Protein AF-A0A7S3BVI9-F1 (afdb_monomer)

Radius of gyration: 19.43 Å; Cα contacts (8 Å, |Δi|>4): 113; chains: 1; bounding box: 58×42×44 Å

InterPro domains:
  IPR026000 Anaphase-promoting complex subunit 5 domain [PF12862] (2-53)
  IPR037679 Anaphase-promoting complex subunit 5 [PTHR12830] (2-102)

Foldseek 3Di:
DLVVLLVVLVVCLVVVVLVSSLVSLVVSLVVCVVVVVLVSNLSSLLSNLLSVLVPLVCLVVSLVSLVVSLVSCVVVVNVVSNVSSVVSNVSSVVVVPDDDPPPVVVVVVVPPDDDD

Sequence (116 aa):
WQSALLSLGAAHAQMGHGAEALRALDECVRLAQAHCDEECLTHALAAACALLADDPAKALEHSALLARCRRRAYELGMPAVAAFAELSLARACLRQAAPPPPPHRAADAAGEELPR

Solvent-accessible surface area (backbone atoms only — not comparable to full-atom values): 6388 Å² total; per-residue (Å²): 113,56,70,58,31,42,52,49,16,52,48,26,48,75,70,68,38,55,71,60,13,44,55,34,20,51,54,24,32,54,50,18,60,76,68,70,34,64,68,57,29,43,53,24,48,50,54,44,42,54,67,44,52,74,39,77,93,46,36,69,66,41,44,58,52,36,55,51,42,24,54,50,20,59,77,70,70,34,64,72,56,23,53,50,27,50,52,48,44,52,52,41,50,58,69,67,49,70,76,77,78,58,74,74,61,60,57,63,72,72,70,79,84,78,88,132

Structure (mmCIF, N/CA/C/O backbone):
data_AF-A0A7S3BVI9-F1
#
_entry.id   AF-A0A7S3BVI9-F1
#
loop_
_atom_site.group_PDB
_atom_site.id
_atom_site.type_symbol
_atom_site.label_atom_id
_atom_site.label_alt_id
_atom_site.label_comp_id
_atom_site.label_asym_id
_atom_site.label_entity_id
_atom_site.label_seq_id
_atom_site.pdbx_PDB_ins_code
_atom_site.Cartn_x
_atom_site.Cartn_y
_atom_site.Cartn_z
_atom_site.occupancy
_atom_site.B_iso_or_equiv
_atom_site.auth_seq_id
_atom_site.auth_comp_id
_atom_site.auth_asym_id
_atom_site.auth_atom_id
_atom_site.pdbx_PDB_model_num
ATOM 1 N N . TRP A 1 1 ? -14.237 11.759 6.940 1.00 60.06 1 TRP A N 1
ATOM 2 C CA . TRP A 1 1 ? -13.554 12.714 6.038 1.00 60.06 1 TRP A CA 1
ATOM 3 C C . TRP A 1 1 ? -12.352 12.083 5.349 1.00 60.06 1 TRP A C 1
ATOM 5 O O . TRP A 1 1 ? -12.164 12.337 4.166 1.00 60.06 1 TRP A O 1
ATOM 15 N N . GLN A 1 2 ? -11.595 11.204 6.018 1.00 72.31 2 GLN A N 1
ATOM 16 C CA . GLN A 1 2 ? -10.459 10.515 5.396 1.00 72.31 2 GLN A CA 1
ATOM 17 C C . GLN A 1 2 ? -10.867 9.649 4.180 1.00 72.31 2 GLN A C 1
ATOM 19 O O . GLN A 1 2 ? -10.197 9.676 3.153 1.00 72.31 2 GLN A O 1
ATOM 24 N N . SER A 1 3 ? -12.041 9.002 4.207 1.00 72.25 3 SER A N 1
ATOM 25 C CA . SER A 1 3 ? -12.569 8.237 3.059 1.00 72.25 3 SER A CA 1
ATOM 26 C C . SER A 1 3 ? -12.792 9.081 1.792 1.00 72.25 3 SER A C 1
ATOM 28 O O . SER A 1 3 ? -12.712 8.557 0.681 1.00 72.25 3 SER A O 1
ATOM 30 N N . ALA A 1 4 ? -13.049 10.388 1.936 1.00 76.88 4 ALA A N 1
ATOM 31 C CA . ALA A 1 4 ? -13.218 11.294 0.800 1.00 76.88 4 ALA A CA 1
ATOM 32 C C . ALA A 1 4 ? -11.872 11.611 0.132 1.00 76.88 4 ALA A C 1
ATOM 34 O O . ALA A 1 4 ? -11.784 11.592 -1.092 1.00 76.88 4 ALA A O 1
ATOM 35 N N . LEU A 1 5 ? -10.814 11.822 0.924 1.00 75.31 5 LEU A N 1
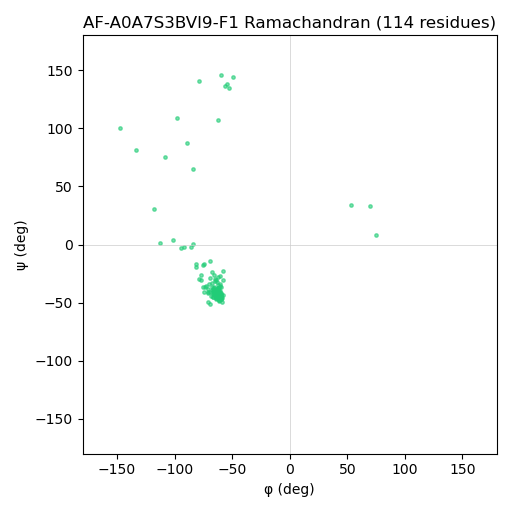ATOM 36 C CA . LEU A 1 5 ? -9.453 12.019 0.414 1.00 75.31 5 LEU A CA 1
ATOM 37 C C . LEU A 1 5 ? -8.896 10.749 -0.231 1.00 75.31 5 LEU A C 1
ATOM 39 O O . LEU A 1 5 ? -8.285 10.829 -1.293 1.00 75.31 5 LEU A O 1
ATOM 43 N N . LEU A 1 6 ? -9.176 9.580 0.351 1.00 75.38 6 LEU A N 1
ATOM 44 C CA . LEU A 1 6 ? -8.834 8.293 -0.254 1.00 75.38 6 LEU A CA 1
ATOM 45 C C . LEU A 1 6 ? -9.505 8.125 -1.628 1.00 75.38 6 LEU A C 1
ATOM 47 O O . LEU A 1 6 ? -8.846 7.775 -2.606 1.00 75.38 6 LEU A O 1
ATOM 51 N N . SER A 1 7 ? -10.805 8.424 -1.713 1.00 78.19 7 SER A N 1
ATOM 52 C CA . SER A 1 7 ? -11.569 8.337 -2.965 1.00 78.19 7 SER A CA 1
ATOM 53 C C . SER A 1 7 ? -11.087 9.355 -4.005 1.00 78.19 7 SER A C 1
ATOM 55 O O . SER A 1 7 ? -10.997 9.034 -5.188 1.00 78.19 7 SER A O 1
ATOM 57 N N . LEU A 1 8 ? -10.716 10.562 -3.568 1.00 75.44 8 LEU A N 1
ATOM 58 C CA . LEU A 1 8 ? -10.147 11.605 -4.420 1.00 75.44 8 LEU A CA 1
ATOM 59 C C . LEU A 1 8 ? -8.766 11.202 -4.959 1.00 75.44 8 LEU A C 1
ATOM 61 O O . LEU A 1 8 ? -8.517 11.320 -6.157 1.00 75.44 8 LEU A O 1
ATOM 65 N N . GLY A 1 9 ? -7.892 10.664 -4.104 1.00 71.19 9 GLY A N 1
ATOM 66 C CA . GLY A 1 9 ? -6.588 10.133 -4.502 1.00 71.19 9 GLY A CA 1
ATOM 67 C C . GLY A 1 9 ? -6.714 9.000 -5.523 1.00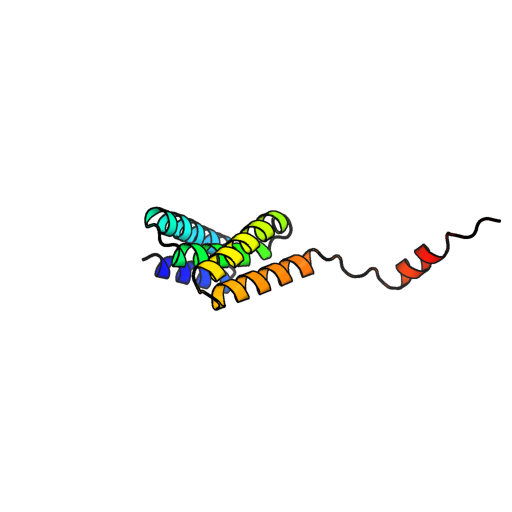 71.19 9 GLY A C 1
ATOM 68 O O . GLY A 1 9 ? -6.032 9.011 -6.547 1.00 71.19 9 GLY A O 1
ATOM 69 N N . ALA A 1 10 ? -7.651 8.073 -5.306 1.00 74.75 10 ALA A N 1
ATOM 70 C CA . ALA A 1 10 ? -7.945 6.998 -6.252 1.00 74.75 10 ALA A CA 1
ATOM 71 C C . ALA A 1 10 ? -8.481 7.524 -7.596 1.00 74.75 10 ALA A C 1
ATOM 73 O O . ALA A 1 10 ? -8.095 7.021 -8.651 1.00 74.75 10 ALA A O 1
ATOM 74 N N . ALA A 1 11 ? -9.327 8.558 -7.579 1.00 73.88 11 ALA A N 1
ATOM 75 C CA . ALA A 1 11 ? -9.837 9.184 -8.795 1.00 73.88 11 ALA A CA 1
ATOM 76 C C . ALA A 1 11 ? -8.720 9.887 -9.587 1.00 73.88 11 ALA A C 1
ATOM 78 O O . ALA A 1 11 ? -8.609 9.693 -10.797 1.00 73.88 11 ALA A O 1
ATOM 79 N N . HIS A 1 12 ? -7.844 10.649 -8.922 1.00 70.62 12 HIS A N 1
ATOM 80 C CA . HIS A 1 12 ? -6.684 11.267 -9.575 1.00 70.62 12 HIS A CA 1
ATOM 81 C C . HIS A 1 12 ? -5.720 10.227 -10.157 1.00 70.62 12 HIS A C 1
ATOM 83 O O . HIS A 1 12 ? -5.216 10.429 -11.261 1.00 70.62 12 HIS A O 1
ATOM 89 N N . ALA A 1 13 ? -5.529 9.094 -9.475 1.00 70.56 13 ALA A N 1
ATOM 90 C CA . ALA A 1 13 ? -4.732 7.982 -9.985 1.00 70.56 13 ALA A CA 1
ATOM 91 C C . ALA A 1 13 ? -5.303 7.406 -11.289 1.00 70.56 13 ALA A C 1
ATOM 93 O O . 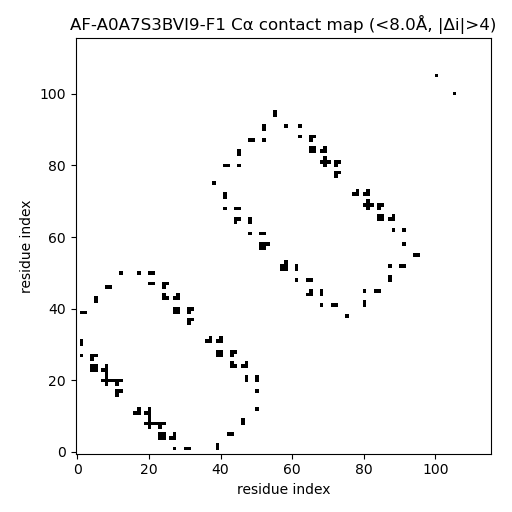ALA A 1 13 ? -4.565 7.206 -12.250 1.00 70.56 13 ALA A O 1
ATOM 94 N N . GLN A 1 14 ? -6.623 7.202 -11.355 1.00 77.81 14 GLN A N 1
ATOM 95 C CA . GLN A 1 14 ? -7.295 6.724 -12.570 1.00 77.81 14 GLN A CA 1
ATOM 96 C C . GLN A 1 14 ? -7.210 7.726 -13.729 1.00 77.81 14 GLN A C 1
ATOM 98 O O . GLN A 1 14 ? -7.174 7.324 -14.888 1.00 77.81 14 GLN A O 1
ATOM 103 N N . MET A 1 15 ? -7.147 9.023 -13.421 1.00 79.69 15 MET A N 1
ATOM 104 C CA . MET A 1 15 ? -7.018 10.100 -14.407 1.00 79.69 15 MET A CA 1
ATOM 105 C C . MET A 1 15 ? -5.567 10.361 -14.852 1.00 79.69 15 MET A C 1
ATOM 107 O O . MET A 1 15 ? -5.334 11.257 -15.657 1.00 79.69 15 MET A O 1
ATOM 111 N N . GLY A 1 16 ? -4.581 9.617 -14.336 1.00 75.62 16 GLY A N 1
ATOM 112 C CA . GLY A 1 16 ? -3.160 9.833 -14.643 1.00 75.62 16 GLY A CA 1
ATOM 113 C C . GLY A 1 16 ? -2.542 11.059 -13.955 1.00 75.62 16 GLY A C 1
ATOM 114 O O . GLY A 1 16 ? -1.392 11.406 -14.216 1.00 75.62 16 GLY A O 1
ATOM 115 N N . HIS A 1 17 ? -3.270 11.701 -13.040 1.00 81.56 17 HIS A N 1
ATOM 116 C CA . HIS A 1 17 ? -2.819 12.851 -12.255 1.00 81.56 17 HIS A CA 1
ATOM 117 C C . HIS A 1 17 ? -2.029 12.389 -11.022 1.00 81.56 17 HIS A C 1
ATOM 119 O O . HIS A 1 17 ? -2.462 12.547 -9.880 1.00 81.56 17 HIS A O 1
ATOM 125 N N . GLY A 1 18 ? -0.874 11.756 -11.251 1.00 77.69 18 GLY A N 1
ATOM 126 C CA . GLY A 1 18 ? -0.094 11.114 -10.187 1.00 77.69 18 GLY A CA 1
ATOM 127 C C . GLY A 1 18 ? 0.355 12.071 -9.074 1.00 77.69 18 GLY A C 1
ATOM 128 O O . GLY A 1 18 ? 0.338 11.703 -7.900 1.00 77.69 18 GLY A O 1
ATOM 129 N N . ALA A 1 19 ? 0.701 13.317 -9.412 1.00 75.44 19 ALA A N 1
ATOM 130 C CA . ALA A 1 19 ? 1.164 14.312 -8.442 1.00 75.44 19 ALA A CA 1
ATOM 131 C C . ALA A 1 19 ? 0.040 14.819 -7.521 1.00 75.44 19 ALA A C 1
ATOM 133 O O . ALA A 1 19 ? 0.257 15.059 -6.333 1.00 75.44 19 ALA A O 1
ATOM 134 N N . GLU A 1 20 ? -1.162 15.011 -8.058 1.00 80.38 20 GLU A N 1
ATOM 135 C CA . GLU A 1 20 ? -2.367 15.380 -7.312 1.00 80.38 20 GLU A CA 1
ATOM 136 C C . GLU A 1 20 ? -2.855 14.211 -6.456 1.00 80.38 20 GLU A C 1
ATOM 138 O O . GLU A 1 20 ? -3.196 14.404 -5.290 1.00 80.38 20 GLU A O 1
ATOM 143 N N . ALA A 1 21 ? -2.822 12.995 -7.011 1.00 80.94 21 ALA A N 1
ATOM 144 C CA . ALA A 1 21 ? -3.182 11.780 -6.295 1.00 80.94 21 ALA A CA 1
ATOM 145 C C . ALA A 1 21 ? -2.292 11.575 -5.063 1.00 80.94 21 ALA A C 1
ATOM 147 O O . ALA A 1 21 ? -2.796 11.324 -3.970 1.00 80.94 21 ALA A O 1
ATOM 148 N N . LEU A 1 22 ? -0.976 11.759 -5.218 1.00 79.25 22 LEU A N 1
ATOM 149 C CA . LEU A 1 22 ? -0.028 11.658 -4.112 1.00 79.25 22 LEU A CA 1
ATOM 150 C C . LEU A 1 22 ? -0.243 12.733 -3.052 1.00 79.25 22 LEU A C 1
ATOM 152 O O . LEU A 1 22 ? -0.255 12.405 -1.872 1.00 79.25 22 LEU A O 1
ATOM 156 N N . ARG A 1 23 ? -0.478 13.990 -3.448 1.00 82.06 23 ARG A N 1
ATOM 157 C CA . ARG A 1 23 ? -0.782 15.071 -2.495 1.00 82.06 23 ARG A CA 1
ATOM 158 C C . ARG A 1 23 ? -2.047 14.782 -1.682 1.00 82.06 23 ARG A C 1
ATOM 160 O O . ARG A 1 23 ? -2.053 14.989 -0.473 1.00 82.06 23 ARG A O 1
ATOM 167 N N . ALA A 1 24 ? -3.100 14.273 -2.324 1.00 81.56 24 ALA A N 1
ATOM 168 C CA . ALA A 1 24 ? -4.336 13.900 -1.636 1.00 81.56 24 ALA A CA 1
ATOM 169 C C . ALA A 1 24 ? -4.139 12.712 -0.677 1.00 81.56 24 ALA A C 1
ATOM 171 O O . ALA A 1 24 ? -4.709 12.695 0.416 1.00 81.56 24 ALA A O 1
ATOM 172 N N . LEU A 1 25 ? -3.325 11.727 -1.067 1.00 82.25 25 LEU A N 1
ATOM 173 C CA . LEU A 1 25 ? -3.032 10.552 -0.246 1.00 82.25 25 LEU A CA 1
ATOM 174 C C . LEU A 1 25 ? -2.100 10.862 0.926 1.00 82.25 25 LEU A C 1
ATOM 176 O O . LEU A 1 25 ? -2.319 10.324 2.005 1.00 82.25 25 LEU A O 1
ATOM 180 N N . ASP A 1 26 ? -1.119 11.746 0.756 1.00 82.44 26 ASP A N 1
ATOM 181 C CA . ASP A 1 26 ? -0.225 12.182 1.835 1.00 82.44 26 ASP A CA 1
ATOM 182 C C . ASP A 1 26 ? -1.008 12.916 2.936 1.00 82.44 26 ASP A C 1
ATOM 184 O O . ASP A 1 26 ? -0.885 12.620 4.125 1.00 82.44 26 ASP A O 1
ATOM 188 N N . GLU A 1 27 ? -1.942 13.780 2.533 1.00 84.31 27 GLU A N 1
ATOM 189 C CA . GLU A 1 27 ? -2.860 14.434 3.465 1.00 84.31 27 GLU A CA 1
ATOM 190 C C . GLU A 1 27 ? -3.812 13.430 4.141 1.00 84.31 27 GLU A C 1
ATOM 192 O O . GLU A 1 27 ? -4.097 13.535 5.338 1.00 84.31 27 GLU A O 1
ATOM 197 N N . CYS A 1 28 ? -4.263 12.405 3.410 1.00 85.25 28 CYS A N 1
ATOM 198 C CA . CYS A 1 28 ? -5.053 11.312 3.976 1.00 85.25 28 CYS A CA 1
ATOM 199 C C . CYS A 1 28 ? -4.264 10.523 5.032 1.00 85.25 28 CYS A C 1
ATOM 201 O O . CYS A 1 28 ? -4.811 10.214 6.089 1.00 85.25 28 CYS A O 1
ATOM 203 N N . VAL A 1 29 ? -2.984 10.228 4.776 1.00 83.31 29 VAL A N 1
ATOM 204 C CA . VAL A 1 29 ? -2.077 9.564 5.725 1.00 83.31 29 VAL A CA 1
ATOM 205 C C . VAL A 1 29 ? -1.902 10.416 6.976 1.00 83.31 29 VAL A C 1
ATOM 207 O O . VAL A 1 29 ? -2.074 9.910 8.085 1.00 83.31 29 VAL A O 1
ATOM 210 N N . ARG A 1 30 ? -1.629 11.715 6.812 1.00 83.88 30 ARG A N 1
ATOM 211 C CA . ARG A 1 30 ? -1.448 12.652 7.927 1.00 83.88 30 ARG A CA 1
ATOM 212 C C . ARG A 1 30 ? -2.679 12.707 8.832 1.00 83.88 30 ARG A C 1
ATOM 214 O O . ARG A 1 30 ? -2.551 12.673 10.055 1.00 83.88 30 ARG A O 1
ATOM 221 N N . LEU A 1 31 ? -3.876 12.758 8.246 1.00 85.75 31 LEU A N 1
ATOM 222 C CA . LEU A 1 31 ? -5.132 12.759 9.000 1.00 85.75 31 LEU A CA 1
ATOM 223 C C . LEU A 1 31 ? -5.426 11.399 9.635 1.00 85.75 31 LEU A C 1
ATOM 225 O O . LEU A 1 31 ? -5.847 11.348 10.787 1.00 85.75 31 LEU A O 1
ATOM 229 N N . ALA A 1 32 ? -5.184 10.295 8.929 1.00 85.19 32 ALA A N 1
ATOM 230 C CA . ALA A 1 32 ? -5.354 8.960 9.492 1.00 85.19 32 ALA A CA 1
ATOM 231 C C . ALA A 1 32 ? -4.449 8.750 10.719 1.00 85.19 32 ALA A C 1
ATOM 233 O O . ALA A 1 32 ? -4.919 8.277 11.750 1.00 85.19 32 ALA A O 1
ATOM 234 N N . GLN A 1 33 ? -3.196 9.212 10.662 1.00 84.25 33 GLN A N 1
ATOM 235 C CA . GLN A 1 33 ? -2.282 9.209 11.809 1.00 84.25 33 GLN A CA 1
ATOM 236 C C . GLN A 1 33 ? -2.770 10.107 12.951 1.00 84.25 33 GLN A C 1
ATOM 238 O O . GLN A 1 33 ? -2.780 9.674 14.100 1.00 84.25 33 GLN A O 1
ATOM 243 N N . ALA A 1 34 ? -3.208 11.335 12.651 1.00 88.06 34 ALA A N 1
ATOM 244 C CA . ALA A 1 34 ? -3.695 12.276 13.664 1.00 88.06 34 ALA A CA 1
ATOM 245 C C . ALA A 1 34 ? -4.944 11.774 14.410 1.00 88.06 34 ALA A C 1
ATOM 247 O O . ALA A 1 34 ? -5.166 12.144 15.561 1.00 88.06 34 ALA A O 1
ATOM 248 N N . HIS A 1 35 ? -5.749 10.934 13.759 1.00 87.00 35 HIS A N 1
ATOM 249 C CA . HIS A 1 35 ? -6.966 10.354 14.321 1.00 87.00 35 HIS A CA 1
ATOM 250 C C . HIS A 1 35 ? -6.798 8.905 14.805 1.00 87.00 35 HIS A C 1
ATOM 252 O O . HIS A 1 35 ? -7.782 8.312 15.244 1.00 87.00 35 HIS A O 1
ATOM 258 N N . CYS A 1 36 ? -5.584 8.341 14.745 1.00 84.94 36 CYS A N 1
ATOM 259 C CA . CYS A 1 36 ? -5.303 6.932 15.052 1.00 84.94 36 CYS A CA 1
ATOM 260 C C . CYS A 1 36 ? -6.198 5.945 14.267 1.00 84.94 36 CYS A C 1
ATOM 262 O O . CYS A 1 36 ? -6.582 4.893 14.777 1.00 84.94 36 CYS A O 1
ATOM 264 N N . ASP A 1 37 ? -6.550 6.297 13.029 1.00 86.56 37 ASP A N 1
ATOM 265 C CA . ASP A 1 37 ? -7.364 5.479 12.129 1.00 86.56 37 ASP A CA 1
ATOM 266 C C . ASP A 1 37 ? -6.456 4.552 11.309 1.00 86.56 37 ASP A C 1
ATOM 268 O O . ASP A 1 37 ? -5.991 4.878 10.213 1.00 86.56 37 ASP A O 1
ATOM 272 N N . GLU A 1 38 ? -6.169 3.389 11.887 1.00 81.50 38 GLU A N 1
ATOM 273 C CA . GLU A 1 38 ? -5.280 2.373 11.316 1.00 81.50 38 GLU A CA 1
ATOM 274 C C . GLU A 1 38 ? -5.823 1.771 10.008 1.00 81.50 38 GLU A C 1
ATOM 276 O O . GLU A 1 38 ? -5.046 1.414 9.117 1.00 81.50 38 GLU A O 1
ATOM 281 N N . GLU A 1 39 ? -7.148 1.683 9.865 1.00 82.31 39 GLU A N 1
ATOM 282 C CA . GLU A 1 39 ? -7.807 1.142 8.676 1.00 82.31 39 GLU A CA 1
ATOM 283 C C . GLU A 1 39 ? -7.606 2.089 7.488 1.00 82.31 39 GLU A C 1
ATOM 285 O O . GLU A 1 39 ? -7.104 1.699 6.424 1.00 82.31 39 GLU A O 1
ATOM 290 N N . CYS A 1 40 ? -7.908 3.374 7.695 1.00 82.44 40 CYS A N 1
ATOM 291 C CA . CYS A 1 40 ? -7.735 4.389 6.670 1.00 82.44 40 CYS A CA 1
ATOM 292 C C . CYS A 1 40 ? -6.256 4.629 6.342 1.00 82.44 40 CYS A C 1
ATOM 294 O O . CYS A 1 40 ? -5.905 4.795 5.172 1.00 82.44 40 CYS A O 1
ATOM 296 N N . LEU A 1 41 ? -5.374 4.567 7.346 1.00 82.62 41 LEU A N 1
ATOM 297 C CA . LEU A 1 41 ? -3.928 4.654 7.152 1.00 82.62 41 LEU A CA 1
ATOM 298 C C . LEU A 1 41 ? -3.420 3.530 6.243 1.00 82.62 41 LEU A C 1
ATOM 300 O O . LEU A 1 41 ? -2.656 3.783 5.309 1.00 82.62 41 LEU A O 1
ATOM 304 N N . THR A 1 42 ? -3.870 2.296 6.480 1.00 81.50 42 THR A N 1
ATOM 305 C CA . THR A 1 42 ? -3.457 1.131 5.686 1.00 81.50 42 THR A CA 1
ATOM 306 C C . THR A 1 42 ? -3.939 1.253 4.237 1.00 81.50 42 THR A C 1
ATOM 308 O O . THR A 1 42 ? -3.166 1.005 3.309 1.00 81.50 42 THR A O 1
ATOM 311 N N . HIS A 1 43 ? -5.174 1.717 4.018 1.00 81.06 43 HIS A N 1
ATOM 312 C CA . HIS A 1 43 ? -5.694 1.999 2.676 1.00 81.06 43 HIS A CA 1
ATOM 313 C C . HIS A 1 43 ? -4.936 3.121 1.955 1.00 81.06 43 HIS A C 1
ATOM 315 O O . HIS A 1 43 ? -4.584 2.968 0.782 1.00 81.06 43 HIS A O 1
ATOM 321 N N . ALA A 1 44 ? -4.673 4.236 2.640 1.00 83.88 44 ALA A N 1
ATOM 322 C CA . ALA A 1 44 ? -3.999 5.390 2.056 1.00 83.88 44 ALA A CA 1
ATOM 323 C C . ALA A 1 44 ? -2.555 5.057 1.653 1.00 83.88 44 ALA A C 1
ATOM 325 O O . ALA A 1 44 ? -2.130 5.387 0.545 1.00 83.88 44 ALA A O 1
ATOM 326 N N . LEU A 1 45 ? -1.827 4.327 2.504 1.00 79.69 45 LEU A N 1
ATOM 327 C CA . LEU A 1 45 ? -0.471 3.872 2.198 1.00 79.69 45 LEU A CA 1
ATOM 328 C C . LEU A 1 45 ? -0.447 2.868 1.042 1.00 79.69 45 LEU A C 1
ATOM 330 O O . LEU A 1 45 ? 0.405 2.975 0.163 1.00 79.69 45 LEU A O 1
ATOM 334 N N . ALA A 1 46 ? -1.389 1.921 0.998 1.00 80.00 46 ALA A N 1
ATOM 335 C CA . ALA A 1 46 ? -1.486 0.975 -0.109 1.00 80.00 46 ALA A CA 1
ATOM 336 C C . ALA A 1 46 ? -1.712 1.698 -1.450 1.00 80.00 46 ALA A C 1
ATOM 338 O O . ALA A 1 46 ? -1.003 1.430 -2.423 1.00 80.00 46 ALA A O 1
ATOM 339 N N . ALA A 1 47 ? -2.642 2.657 -1.491 1.00 80.94 47 ALA A N 1
ATOM 340 C CA . ALA A 1 47 ? -2.920 3.457 -2.682 1.00 80.94 47 ALA A CA 1
ATOM 341 C C . ALA A 1 47 ? -1.721 4.328 -3.102 1.00 80.94 47 ALA A C 1
ATOM 343 O O . ALA A 1 47 ? -1.396 4.391 -4.290 1.00 80.94 47 ALA A O 1
ATOM 344 N N . ALA A 1 48 ? -1.024 4.946 -2.142 1.00 78.88 48 ALA A N 1
ATOM 345 C CA . ALA A 1 48 ? 0.168 5.747 -2.415 1.00 78.88 48 ALA A CA 1
ATOM 346 C C . ALA A 1 48 ? 1.282 4.887 -3.021 1.00 78.88 48 ALA A C 1
ATOM 348 O O . ALA A 1 48 ? 1.844 5.242 -4.054 1.00 78.88 48 ALA A O 1
ATOM 349 N N . CYS A 1 49 ? 1.543 3.713 -2.441 1.00 75.38 49 CYS A N 1
ATOM 350 C CA . CYS A 1 49 ? 2.527 2.770 -2.961 1.00 75.38 49 CYS A CA 1
ATOM 351 C C . CYS A 1 49 ? 2.208 2.285 -4.381 1.00 75.38 49 CYS A C 1
ATOM 353 O O . CYS A 1 49 ? 3.129 2.053 -5.159 1.00 75.38 49 CYS A O 1
ATOM 355 N N . ALA A 1 50 ? 0.931 2.130 -4.739 1.00 75.31 50 ALA A N 1
ATOM 356 C CA . ALA A 1 50 ? 0.545 1.697 -6.080 1.00 75.31 50 ALA A CA 1
ATOM 357 C C . ALA A 1 50 ? 0.834 2.758 -7.152 1.00 75.3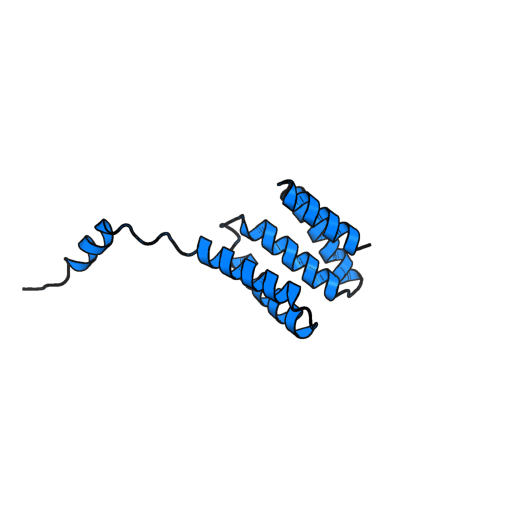1 50 ALA A C 1
ATOM 359 O O . ALA A 1 50 ? 1.348 2.416 -8.212 1.00 75.31 50 ALA A O 1
ATOM 360 N N . LEU A 1 51 ? 0.571 4.035 -6.859 1.00 75.12 51 LEU A N 1
ATOM 361 C CA . LEU A 1 51 ? 0.941 5.166 -7.728 1.00 75.12 51 LEU A CA 1
ATOM 362 C C . LEU A 1 51 ? 2.451 5.278 -7.920 1.00 75.12 51 LEU A C 1
ATOM 364 O O . LEU A 1 51 ? 2.961 5.618 -8.980 1.00 75.12 51 LEU A O 1
ATOM 368 N N . LEU A 1 52 ? 3.161 4.997 -6.843 1.00 71.50 52 LEU A N 1
ATOM 369 C CA . LEU A 1 52 ? 4.597 5.118 -6.740 1.00 71.50 52 LEU A CA 1
ATOM 370 C C . LEU A 1 52 ? 5.352 3.913 -7.324 1.00 71.50 52 LEU A C 1
ATOM 372 O O . LEU A 1 52 ? 6.541 4.017 -7.620 1.00 71.50 52 LEU A O 1
ATOM 376 N N . ALA A 1 53 ? 4.672 2.783 -7.539 1.00 66.75 53 ALA A N 1
ATOM 377 C CA . ALA A 1 53 ? 5.219 1.613 -8.225 1.00 66.75 53 ALA A CA 1
ATOM 378 C C . ALA A 1 53 ? 5.459 1.853 -9.729 1.00 66.75 53 ALA A C 1
ATOM 380 O O . ALA A 1 53 ? 6.160 1.059 -10.365 1.00 66.75 53 ALA A O 1
ATOM 381 N N . ASP A 1 54 ? 4.895 2.926 -10.297 1.00 67.50 54 ASP A N 1
ATOM 382 C CA . ASP A 1 54 ? 5.184 3.388 -11.660 1.00 67.50 54 ASP A CA 1
ATOM 383 C C . ASP A 1 54 ? 6.545 4.074 -11.806 1.00 67.50 54 ASP A C 1
ATOM 385 O O . ASP A 1 54 ? 7.068 4.125 -12.918 1.00 67.50 54 ASP A O 1
ATOM 389 N N . ASP A 1 55 ? 7.176 4.488 -10.705 1.00 69.62 55 ASP A N 1
ATOM 390 C CA . ASP A 1 55 ? 8.525 5.050 -10.716 1.00 69.62 55 ASP A CA 1
ATOM 391 C C . ASP A 1 55 ? 9.578 3.981 -10.338 1.00 69.62 55 ASP A C 1
ATOM 393 O O . ASP A 1 55 ? 9.667 3.575 -9.170 1.00 69.62 55 ASP A O 1
ATOM 397 N N . PRO A 1 56 ? 10.413 3.514 -11.290 1.00 63.88 56 PRO A N 1
ATOM 398 C CA . PRO A 1 56 ? 11.430 2.501 -11.020 1.00 63.88 56 PRO A CA 1
ATOM 399 C C . PRO A 1 56 ? 12.526 2.997 -10.069 1.00 63.88 56 PRO A C 1
ATOM 401 O O . PRO A 1 56 ? 13.108 2.182 -9.354 1.00 63.88 56 PRO A O 1
ATOM 404 N N . ALA A 1 57 ? 12.788 4.310 -10.003 1.00 68.06 57 ALA A N 1
ATOM 405 C CA . ALA A 1 57 ? 13.833 4.872 -9.145 1.00 68.06 57 ALA A CA 1
ATOM 406 C C . ALA A 1 57 ? 13.506 4.726 -7.653 1.00 68.06 57 ALA A C 1
ATOM 408 O O . ALA A 1 57 ? 14.402 4.709 -6.812 1.00 68.06 57 ALA A O 1
ATOM 409 N N . LYS A 1 58 ? 12.221 4.588 -7.325 1.00 66.88 58 LYS A N 1
ATOM 410 C CA . LYS A 1 58 ? 11.739 4.519 -5.945 1.00 66.88 58 LYS A CA 1
ATOM 411 C C . LYS A 1 58 ? 11.163 3.149 -5.571 1.00 66.88 58 LYS A C 1
ATOM 413 O O . LYS A 1 58 ? 10.729 2.929 -4.442 1.00 66.88 58 LYS A O 1
ATOM 418 N N . ALA A 1 59 ? 11.192 2.191 -6.497 1.00 66.00 59 ALA A N 1
ATOM 419 C CA . ALA A 1 59 ? 10.581 0.876 -6.330 1.00 66.00 59 ALA A CA 1
ATOM 420 C C . ALA A 1 59 ? 11.105 0.091 -5.107 1.00 66.00 59 ALA A C 1
ATOM 422 O O . ALA A 1 59 ? 10.353 -0.682 -4.509 1.00 66.00 59 ALA A O 1
ATOM 423 N N . LEU A 1 60 ? 12.367 0.300 -4.705 1.00 67.31 60 LEU A N 1
ATOM 424 C CA . LEU A 1 60 ? 12.967 -0.383 -3.555 1.00 67.31 60 LEU A CA 1
ATOM 425 C C . LEU A 1 60 ? 12.385 0.109 -2.217 1.00 67.31 60 LEU A C 1
ATOM 427 O O . LEU A 1 60 ? 11.922 -0.708 -1.420 1.00 67.31 60 LEU A O 1
ATOM 431 N N . GLU A 1 61 ? 12.328 1.428 -1.993 1.00 70.62 61 GLU A N 1
ATOM 432 C CA . GLU A 1 61 ? 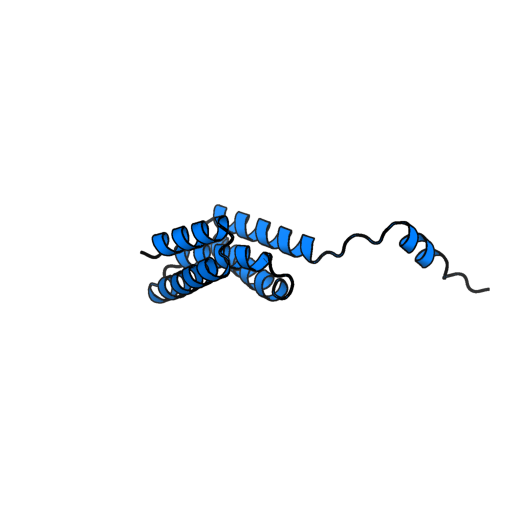11.706 2.023 -0.796 1.00 70.62 61 GLU A CA 1
ATOM 433 C C . GLU A 1 61 ? 10.220 1.656 -0.696 1.00 70.62 61 GLU A C 1
ATOM 435 O O . GLU A 1 61 ? 9.725 1.292 0.376 1.00 70.62 61 GLU A O 1
ATOM 440 N N . HIS A 1 62 ? 9.516 1.650 -1.830 1.00 75.38 62 HIS A N 1
ATOM 441 C CA . HIS A 1 62 ? 8.100 1.288 -1.875 1.00 75.38 62 HIS A CA 1
ATOM 442 C C . HIS A 1 62 ? 7.850 -0.185 -1.551 1.00 75.38 62 HIS A C 1
ATOM 444 O O . HIS A 1 62 ? 6.842 -0.510 -0.925 1.00 75.38 62 HIS A O 1
ATOM 450 N N . SER A 1 63 ? 8.771 -1.083 -1.912 1.00 71.88 63 SER A N 1
ATOM 451 C CA . SER A 1 63 ? 8.638 -2.509 -1.597 1.00 71.88 63 S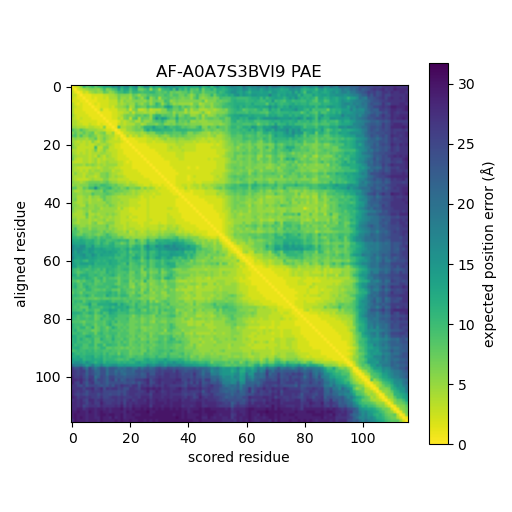ER A CA 1
ATOM 452 C C . SER A 1 63 ? 8.667 -2.782 -0.084 1.00 71.88 63 SER A C 1
ATOM 454 O O . SER A 1 63 ? 7.852 -3.556 0.424 1.00 71.88 63 SER A O 1
ATOM 456 N N . ALA A 1 64 ? 9.524 -2.084 0.668 1.00 77.38 64 ALA A N 1
ATOM 457 C CA . ALA A 1 64 ? 9.579 -2.201 2.124 1.00 77.38 64 ALA A CA 1
ATOM 458 C C . ALA A 1 64 ? 8.295 -1.665 2.779 1.00 77.38 64 ALA A C 1
ATOM 460 O O . ALA A 1 64 ? 7.740 -2.289 3.691 1.00 77.38 64 ALA A O 1
ATOM 461 N N . LEU A 1 65 ? 7.779 -0.540 2.272 1.00 77.38 65 LEU A N 1
ATOM 462 C CA . LEU A 1 65 ? 6.535 0.051 2.754 1.00 77.38 65 LEU A CA 1
ATOM 463 C C . LEU A 1 65 ? 5.322 -0.846 2.457 1.00 77.38 65 LEU A C 1
ATOM 465 O O . LEU A 1 65 ? 4.507 -1.080 3.351 1.00 77.38 65 LEU A O 1
ATOM 469 N N . LEU A 1 66 ? 5.233 -1.422 1.254 1.00 75.81 66 LEU A N 1
ATOM 470 C CA . LEU A 1 66 ? 4.194 -2.389 0.879 1.00 75.81 66 LEU A CA 1
ATOM 471 C C . LEU A 1 66 ? 4.239 -3.655 1.739 1.00 75.81 66 LEU A C 1
ATOM 473 O O . LEU A 1 66 ? 3.193 -4.136 2.175 1.00 75.81 66 LEU A O 1
ATOM 477 N N . ALA A 1 67 ? 5.430 -4.180 2.040 1.00 78.06 67 ALA A N 1
ATOM 478 C CA . ALA A 1 67 ? 5.577 -5.340 2.917 1.00 78.06 67 ALA A CA 1
ATOM 479 C C . ALA A 1 67 ? 5.059 -5.058 4.339 1.00 78.06 67 ALA A C 1
ATOM 481 O O . ALA A 1 67 ? 4.421 -5.925 4.948 1.00 78.06 67 ALA A O 1
ATOM 482 N N . ARG A 1 68 ? 5.283 -3.838 4.848 1.00 80.50 68 ARG A N 1
ATOM 483 C CA . ARG A 1 68 ? 4.744 -3.383 6.137 1.00 80.50 68 ARG A CA 1
ATOM 484 C C . ARG A 1 68 ? 3.224 -3.211 6.089 1.00 80.50 68 ARG A C 1
ATOM 486 O O . ARG A 1 68 ? 2.546 -3.703 6.986 1.00 80.50 68 ARG A O 1
ATOM 493 N N . CYS A 1 69 ? 2.691 -2.594 5.031 1.00 77.19 69 CYS A N 1
ATOM 494 C CA . CYS A 1 69 ? 1.245 -2.432 4.837 1.00 77.19 69 CYS A CA 1
ATOM 495 C C . CYS A 1 69 ? 0.534 -3.783 4.754 1.00 77.19 69 CYS A C 1
ATOM 497 O O . CYS A 1 69 ? -0.493 -3.974 5.393 1.00 77.19 69 CYS A O 1
ATOM 499 N N . ARG A 1 70 ? 1.120 -4.752 4.041 1.00 82.12 70 ARG A N 1
ATOM 500 C CA . ARG A 1 70 ? 0.607 -6.124 3.970 1.00 82.12 70 ARG A CA 1
ATOM 501 C C . ARG A 1 70 ? 0.526 -6.770 5.350 1.00 82.12 70 ARG A C 1
ATOM 503 O O . ARG A 1 70 ? -0.503 -7.335 5.698 1.00 82.12 70 ARG A O 1
ATOM 510 N N . ARG A 1 71 ? 1.605 -6.695 6.139 1.00 80.94 71 ARG A N 1
ATOM 511 C CA . ARG A 1 71 ? 1.626 -7.265 7.496 1.00 80.94 71 ARG A CA 1
ATOM 512 C C . ARG A 1 71 ? 0.536 -6.640 8.364 1.00 80.94 71 ARG A C 1
ATOM 514 O O . ARG A 1 71 ? -0.220 -7.365 9.000 1.00 80.94 71 ARG A O 1
ATOM 521 N N . ARG A 1 72 ? 0.410 -5.313 8.314 1.00 77.38 72 ARG A N 1
ATOM 522 C CA . ARG A 1 72 ? -0.602 -4.586 9.080 1.00 77.38 72 ARG A CA 1
ATOM 523 C C . ARG A 1 72 ? -2.028 -4.915 8.630 1.00 77.38 72 ARG A C 1
ATOM 525 O O . ARG A 1 72 ? -2.893 -5.116 9.470 1.00 77.38 72 ARG A O 1
ATOM 532 N N . ALA A 1 73 ? -2.258 -5.063 7.327 1.00 78.62 73 ALA A N 1
ATOM 533 C CA . ALA A 1 73 ? -3.550 -5.474 6.784 1.00 78.62 73 ALA A CA 1
ATOM 534 C C . ALA A 1 73 ? -3.974 -6.869 7.277 1.00 78.62 73 ALA A C 1
ATOM 536 O O . ALA A 1 73 ? -5.147 -7.071 7.579 1.00 78.62 73 ALA A O 1
ATOM 537 N N . TYR A 1 74 ? -3.039 -7.817 7.419 1.00 80.25 74 TYR A N 1
ATOM 538 C CA . TYR A 1 74 ? -3.336 -9.117 8.033 1.00 80.25 74 TYR A CA 1
ATOM 539 C C . TYR A 1 74 ? -3.683 -8.995 9.522 1.00 80.25 74 TYR A C 1
ATOM 541 O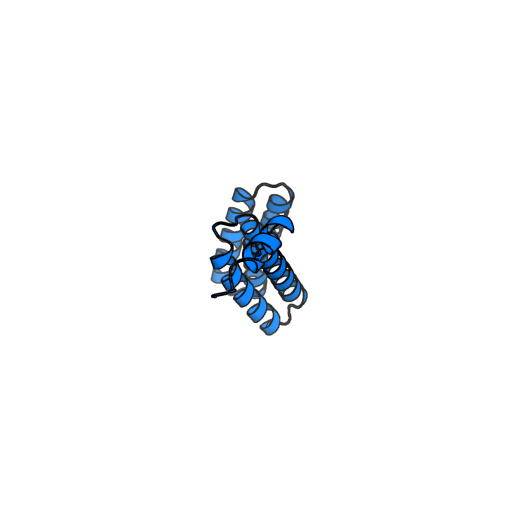 O . TYR A 1 74 ? -4.641 -9.620 9.968 1.00 80.25 74 TYR A O 1
ATOM 549 N N . GLU A 1 75 ? -2.954 -8.168 10.278 1.00 85.25 75 GLU A N 1
ATOM 550 C CA . GLU A 1 75 ? -3.230 -7.916 11.703 1.00 85.25 75 GLU A CA 1
ATOM 551 C C . GLU A 1 75 ? -4.606 -7.272 11.933 1.00 85.25 75 GLU A C 1
ATOM 553 O O . GLU A 1 75 ? -5.273 -7.581 12.917 1.00 85.25 75 GLU A O 1
ATOM 558 N N . LEU A 1 76 ? -5.041 -6.405 11.016 1.00 81.00 76 LEU A N 1
ATOM 559 C CA . LEU A 1 76 ? -6.331 -5.712 11.073 1.00 81.00 76 LEU A CA 1
ATOM 560 C C . LEU A 1 76 ? -7.491 -6.520 10.465 1.00 81.00 76 LEU A C 1
ATOM 562 O O . LEU A 1 76 ? -8.626 -6.056 10.477 1.00 81.00 76 LEU A O 1
ATOM 566 N N . GLY A 1 77 ? -7.235 -7.715 9.919 1.00 83.69 77 GLY A N 1
ATOM 567 C CA . GLY A 1 77 ? -8.275 -8.533 9.288 1.00 83.69 77 GLY A CA 1
ATOM 568 C C . GLY A 1 77 ? -8.796 -7.960 7.963 1.00 83.69 77 GLY A C 1
ATOM 569 O O . GLY A 1 77 ? -9.967 -8.133 7.636 1.00 83.69 77 GLY A O 1
ATOM 570 N N . MET A 1 78 ? -7.935 -7.292 7.190 1.00 80.88 78 MET A N 1
ATOM 571 C CA . MET A 1 78 ? -8.262 -6.621 5.926 1.00 80.88 78 MET A CA 1
ATOM 572 C C . MET A 1 78 ? -7.689 -7.372 4.706 1.00 80.88 78 MET A C 1
ATOM 574 O O . MET A 1 78 ? -6.709 -6.928 4.092 1.00 80.88 78 MET A O 1
ATOM 578 N N . PRO A 1 79 ? -8.285 -8.507 4.295 1.00 80.75 79 PRO A N 1
ATOM 579 C CA . PRO A 1 79 ? -7.721 -9.370 3.255 1.00 80.75 79 PRO A CA 1
ATOM 580 C C . PRO A 1 79 ? -7.627 -8.686 1.885 1.00 80.75 79 PRO A C 1
ATOM 582 O O . PRO A 1 79 ? -6.682 -8.935 1.141 1.00 80.75 79 PRO A O 1
ATOM 585 N N . ALA A 1 80 ? -8.557 -7.782 1.558 1.00 78.12 80 ALA A N 1
ATOM 586 C CA . ALA A 1 80 ? -8.535 -7.050 0.292 1.00 78.12 80 ALA A CA 1
ATOM 587 C C . ALA A 1 80 ? -7.295 -6.147 0.162 1.00 78.12 80 ALA A C 1
ATOM 589 O O . ALA A 1 80 ? -6.683 -6.076 -0.904 1.00 78.12 80 ALA A O 1
ATOM 590 N N . VAL A 1 81 ? -6.884 -5.494 1.255 1.00 76.00 81 VAL A N 1
ATOM 591 C CA . VAL A 1 81 ? -5.705 -4.616 1.264 1.00 76.00 81 VAL A CA 1
ATOM 592 C C . VAL A 1 81 ? -4.414 -5.428 1.264 1.00 76.00 81 VAL A C 1
ATOM 594 O O . VAL A 1 81 ? -3.460 -5.059 0.581 1.00 76.00 81 VAL A O 1
ATOM 597 N N . ALA A 1 82 ? -4.397 -6.570 1.957 1.00 76.94 82 ALA A N 1
ATOM 598 C CA . ALA A 1 82 ? -3.280 -7.507 1.904 1.00 76.94 82 ALA A CA 1
ATOM 599 C C . ALA A 1 82 ? -3.060 -8.046 0.478 1.00 76.94 82 ALA A C 1
ATOM 601 O O . ALA A 1 82 ? -1.948 -7.950 -0.041 1.00 76.94 82 ALA A O 1
ATOM 602 N N . ALA A 1 83 ? -4.123 -8.512 -0.188 1.00 79.00 83 ALA A N 1
ATOM 603 C CA . ALA A 1 83 ? -4.067 -8.994 -1.570 1.00 79.00 83 ALA A CA 1
ATOM 604 C C . ALA A 1 83 ? -3.616 -7.895 -2.548 1.00 79.00 83 ALA A C 1
ATOM 606 O O . ALA A 1 83 ? -2.805 -8.134 -3.445 1.00 79.00 83 ALA A O 1
ATOM 607 N N . PHE A 1 84 ? -4.088 -6.662 -2.352 1.00 77.94 84 PHE A N 1
ATOM 608 C CA . PHE A 1 84 ? -3.658 -5.518 -3.153 1.00 77.94 84 PHE A CA 1
ATOM 609 C C . PHE A 1 84 ? -2.171 -5.178 -2.955 1.00 77.94 84 PHE A C 1
ATOM 611 O O . PHE A 1 84 ? -1.456 -4.907 -3.925 1.00 77.94 84 PHE A O 1
ATOM 618 N N . ALA A 1 85 ? -1.683 -5.214 -1.712 1.00 77.62 85 ALA A N 1
ATOM 619 C CA . ALA A 1 85 ? -0.272 -4.996 -1.410 1.00 77.62 85 ALA A CA 1
ATOM 620 C C . ALA A 1 85 ? 0.614 -6.098 -2.018 1.00 77.62 85 ALA A C 1
ATOM 622 O O . ALA A 1 85 ? 1.679 -5.799 -2.556 1.00 77.62 85 ALA A O 1
ATOM 623 N N . GLU A 1 86 ? 0.161 -7.354 -1.997 1.00 79.81 86 GLU A N 1
ATOM 624 C CA . GLU A 1 86 ? 0.844 -8.481 -2.643 1.00 79.81 86 GLU A CA 1
ATOM 625 C C . GLU A 1 86 ? 0.915 -8.328 -4.163 1.00 79.81 86 GLU A C 1
ATOM 627 O O . GLU A 1 86 ? 1.994 -8.470 -4.738 1.00 79.81 86 GLU A O 1
ATOM 632 N N . LEU A 1 87 ? -0.195 -7.967 -4.813 1.00 81.69 87 LEU A N 1
ATOM 633 C CA . LEU A 1 87 ? -0.211 -7.689 -6.250 1.00 81.69 87 LEU A CA 1
ATOM 634 C C . LEU A 1 87 ? 0.747 -6.545 -6.609 1.00 81.69 87 LEU A C 1
ATOM 636 O O . LEU A 1 87 ? 1.485 -6.630 -7.591 1.00 81.69 87 LEU A O 1
ATOM 640 N N . SER A 1 88 ? 0.755 -5.480 -5.808 1.00 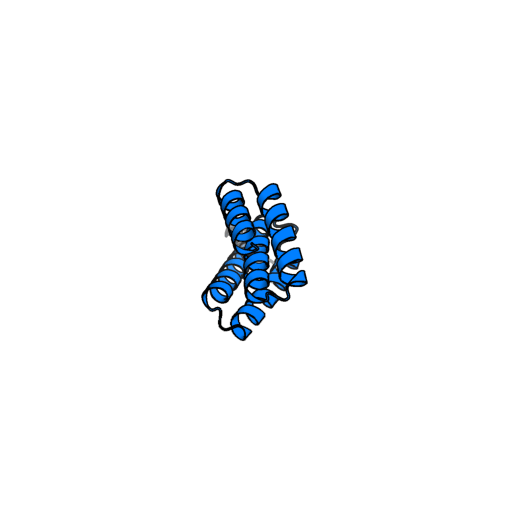75.00 88 SER A N 1
ATOM 641 C CA . SER A 1 88 ? 1.626 -4.321 -6.030 1.00 75.00 88 SER A CA 1
ATOM 642 C C . SER A 1 88 ? 3.106 -4.681 -5.862 1.00 75.00 88 SER A C 1
ATOM 644 O O . SER A 1 88 ? 3.930 -4.276 -6.682 1.00 75.00 88 SER A O 1
ATOM 646 N N . LEU A 1 89 ? 3.440 -5.510 -4.865 1.00 75.88 89 LEU A N 1
ATOM 647 C CA . LEU A 1 89 ? 4.783 -6.075 -4.693 1.00 75.88 89 LEU A CA 1
ATOM 648 C C . LEU A 1 89 ? 5.187 -6.936 -5.889 1.00 75.88 89 LEU A C 1
ATOM 650 O O . LEU A 1 89 ? 6.271 -6.747 -6.433 1.00 75.88 89 LEU A O 1
ATOM 654 N N . ALA A 1 90 ? 4.310 -7.838 -6.335 1.00 81.06 90 ALA A N 1
ATOM 655 C CA . ALA A 1 90 ? 4.574 -8.696 -7.484 1.00 81.06 90 ALA A CA 1
ATOM 656 C C . ALA A 1 90 ? 4.839 -7.873 -8.756 1.00 81.06 90 ALA A C 1
ATOM 658 O O . ALA A 1 90 ? 5.801 -8.143 -9.474 1.00 81.06 90 ALA A O 1
ATOM 659 N N . ARG A 1 91 ? 4.049 -6.818 -9.006 1.00 77.25 91 ARG A N 1
ATOM 660 C CA . ARG A 1 91 ? 4.274 -5.893 -10.132 1.00 77.25 91 ARG A CA 1
ATOM 661 C C . ARG A 1 91 ? 5.615 -5.168 -10.022 1.00 77.25 91 ARG A C 1
ATOM 663 O O . ARG A 1 91 ? 6.319 -5.069 -11.024 1.00 77.25 91 ARG A O 1
ATOM 670 N N . ALA A 1 92 ? 5.984 -4.695 -8.832 1.00 72.94 92 ALA A N 1
ATOM 671 C CA . ALA A 1 92 ? 7.274 -4.045 -8.610 1.00 72.94 92 ALA A CA 1
ATOM 672 C C . ALA A 1 92 ? 8.449 -5.013 -8.843 1.00 72.94 92 ALA A C 1
ATOM 674 O O . ALA A 1 92 ? 9.394 -4.662 -9.547 1.00 72.94 92 ALA A O 1
ATOM 675 N N . CYS A 1 93 ? 8.368 -6.247 -8.334 1.00 77.38 93 CYS A N 1
ATOM 676 C CA . CYS A 1 93 ? 9.377 -7.285 -8.560 1.00 77.38 93 CYS A CA 1
ATOM 677 C C . CYS A 1 93 ? 9.522 -7.635 -10.045 1.00 77.38 93 CYS A C 1
ATOM 679 O O . CYS A 1 93 ? 10.642 -7.724 -10.537 1.00 77.38 93 CYS A O 1
ATOM 681 N N . LEU A 1 94 ? 8.412 -7.783 -10.776 1.00 78.69 94 LEU A N 1
ATOM 682 C CA . LEU A 1 94 ? 8.438 -8.069 -12.215 1.00 78.69 94 LEU A CA 1
ATOM 683 C C . LEU A 1 94 ? 9.067 -6.939 -13.038 1.00 78.69 94 LEU A C 1
ATOM 685 O O . LEU A 1 94 ? 9.670 -7.209 -14.067 1.00 78.69 94 LEU A O 1
ATOM 689 N N . ARG A 1 95 ? 8.943 -5.682 -12.599 1.00 72.88 95 ARG A N 1
ATOM 690 C CA . ARG A 1 95 ? 9.589 -4.538 -13.261 1.00 72.88 95 ARG A CA 1
ATOM 691 C C . ARG A 1 95 ? 11.080 -4.428 -12.948 1.00 72.88 95 ARG A C 1
ATOM 693 O O . ARG A 1 95 ? 11.833 -3.929 -13.775 1.00 72.88 95 ARG A O 1
ATOM 700 N N . GLN A 1 96 ? 11.492 -4.868 -11.761 1.00 70.75 96 GLN A N 1
ATOM 701 C CA . GLN A 1 96 ? 12.903 -4.928 -11.368 1.00 70.75 96 GLN A CA 1
ATOM 702 C C . GLN A 1 96 ? 13.621 -6.137 -11.969 1.00 70.75 96 GLN A C 1
ATOM 704 O O . GLN A 1 96 ? 14.826 -6.075 -12.210 1.00 70.75 96 GLN A O 1
ATOM 709 N N . ALA A 1 97 ? 12.899 -7.232 -12.214 1.00 67.38 97 ALA A N 1
ATOM 710 C CA . ALA A 1 97 ? 13.419 -8.369 -12.948 1.00 67.38 97 ALA A CA 1
ATOM 711 C C . ALA A 1 97 ? 13.774 -7.903 -14.366 1.00 67.38 97 ALA A C 1
ATOM 713 O O . ALA A 1 97 ? 12.900 -7.612 -15.182 1.00 67.38 97 ALA A O 1
ATOM 714 N N . ALA A 1 98 ? 15.077 -7.791 -14.632 1.00 59.72 98 ALA A N 1
ATOM 715 C CA . ALA A 1 98 ? 15.599 -7.485 -15.954 1.00 59.72 98 ALA A CA 1
ATOM 716 C C . ALA A 1 98 ? 14.948 -8.409 -17.001 1.00 59.72 98 ALA A C 1
ATOM 718 O O . ALA A 1 98 ? 14.700 -9.583 -16.699 1.00 59.72 98 ALA A O 1
ATOM 719 N N . PRO A 1 99 ? 14.678 -7.925 -18.229 1.00 64.25 99 PRO A N 1
ATOM 720 C CA . PRO A 1 99 ? 14.203 -8.804 -19.285 1.00 64.25 99 PRO A CA 1
ATOM 721 C C . PRO A 1 99 ? 15.194 -9.968 -19.446 1.00 64.25 99 PRO A C 1
ATOM 723 O O . PRO A 1 99 ? 16.407 -9.732 -19.381 1.00 64.25 99 PRO A O 1
ATOM 726 N N . PRO A 1 100 ? 14.713 -11.215 -19.626 1.00 61.59 100 PRO A N 1
ATOM 727 C CA . PRO A 1 100 ? 15.602 -12.351 -19.825 1.00 61.59 100 PRO A CA 1
ATOM 728 C C . PRO A 1 100 ? 16.566 -12.028 -20.977 1.00 61.59 100 PRO A C 1
ATOM 730 O O . PRO A 1 100 ? 16.120 -11.482 -21.995 1.00 61.59 100 PRO A O 1
ATOM 733 N N . PRO A 1 101 ? 17.879 -12.300 -20.829 1.00 60.84 101 PRO A N 1
ATOM 734 C CA . PRO A 1 101 ? 18.840 -11.997 -21.876 1.00 60.84 101 PRO A CA 1
ATOM 735 C C . PRO A 1 101 ? 18.396 -12.698 -23.164 1.00 60.84 101 PRO A C 1
ATOM 737 O O . PRO A 1 101 ? 17.971 -13.857 -23.119 1.00 60.84 101 PRO A O 1
ATOM 740 N N . PRO A 1 102 ? 18.449 -12.011 -24.316 1.00 73.56 102 PRO A N 1
ATOM 741 C CA . PRO A 1 102 ? 18.039 -12.615 -25.569 1.00 73.56 102 PRO A CA 1
ATOM 742 C C . PRO A 1 102 ? 18.899 -13.861 -25.847 1.00 73.56 102 PRO A C 1
ATOM 744 O O . PRO A 1 102 ? 20.086 -13.874 -25.506 1.00 73.56 102 PRO A O 1
ATOM 747 N N . PRO A 1 103 ? 18.332 -14.904 -26.477 1.00 67.94 103 PRO A N 1
ATOM 748 C CA . PRO A 1 103 ? 18.929 -16.243 -26.537 1.00 67.94 103 PRO A CA 1
ATOM 749 C C . PRO A 1 103 ? 20.330 -16.285 -27.165 1.00 67.94 103 PRO A C 1
ATOM 751 O O . PRO A 1 103 ? 21.105 -17.185 -26.862 1.00 67.94 103 PRO A O 1
ATOM 754 N N . HIS A 1 104 ? 20.692 -15.294 -27.983 1.00 65.31 104 HIS A N 1
ATOM 755 C CA . HIS A 1 104 ? 22.022 -15.202 -28.586 1.00 65.31 104 HIS A CA 1
ATOM 756 C C . HIS A 1 104 ? 23.135 -14.886 -27.573 1.00 65.31 104 HIS A C 1
ATOM 758 O O . HIS A 1 104 ? 24.248 -15.351 -27.755 1.00 65.31 104 HIS A O 1
ATOM 764 N N . ARG A 1 105 ? 22.848 -14.173 -26.474 1.00 54.44 105 ARG A N 1
ATOM 765 C CA . ARG A 1 105 ? 23.853 -13.856 -25.439 1.00 54.44 105 ARG A CA 1
ATOM 766 C C . ARG A 1 105 ? 24.099 -14.990 -24.441 1.00 54.44 105 ARG A C 1
ATOM 768 O O . ARG A 1 105 ? 25.124 -14.990 -23.771 1.00 54.44 105 ARG A O 1
ATOM 775 N N . ALA A 1 106 ? 23.172 -15.941 -24.325 1.00 53.38 106 ALA A N 1
ATOM 776 C CA . ALA A 1 106 ? 23.344 -17.116 -23.468 1.00 53.38 106 ALA A CA 1
ATOM 777 C C . ALA A 1 106 ? 24.280 -18.165 -24.099 1.00 53.38 106 ALA A C 1
ATOM 779 O O . ALA A 1 106 ? 24.920 -18.922 -23.375 1.00 53.38 106 ALA A O 1
ATOM 780 N N . ALA A 1 107 ? 24.381 -18.188 -25.434 1.00 56.19 107 ALA A N 1
ATOM 781 C CA . ALA A 1 107 ? 25.303 -19.061 -26.157 1.00 56.19 107 ALA A CA 1
ATOM 782 C C . ALA A 1 107 ? 26.766 -18.603 -26.024 1.00 56.19 107 ALA A C 1
ATOM 784 O O . ALA A 1 107 ? 27.651 -19.443 -25.892 1.00 56.19 107 ALA A O 1
ATOM 785 N N . ASP A 1 108 ? 27.011 -17.289 -25.979 1.00 54.03 108 ASP A N 1
ATOM 786 C CA . ASP A 1 108 ? 28.366 -16.735 -25.853 1.00 54.03 108 ASP A CA 1
ATOM 787 C C . ASP A 1 108 ? 28.975 -16.986 -24.460 1.00 54.03 108 ASP A C 1
ATOM 789 O O . ASP A 1 108 ? 30.166 -17.251 -24.341 1.00 54.03 108 ASP A O 1
ATOM 793 N N . ALA A 1 109 ? 28.159 -16.989 -23.399 1.00 53.38 109 ALA A N 1
ATOM 794 C CA . ALA A 1 109 ? 28.630 -17.224 -22.029 1.00 53.38 109 ALA A CA 1
ATOM 795 C C . ALA A 1 109 ? 28.961 -18.700 -21.720 1.00 53.38 109 ALA A C 1
ATOM 797 O O . ALA A 1 109 ? 29.651 -18.980 -20.745 1.00 53.38 109 ALA A O 1
ATOM 798 N N . ALA A 1 110 ? 28.482 -19.647 -22.533 1.00 55.62 110 ALA A N 1
ATOM 799 C CA . ALA A 1 110 ? 28.756 -21.078 -22.366 1.00 55.62 110 ALA A CA 1
ATOM 800 C C . ALA A 1 110 ? 29.998 -21.558 -23.150 1.00 55.62 110 ALA A C 1
ATOM 802 O O . ALA A 1 110 ? 30.341 -22.737 -23.087 1.00 55.62 110 ALA A O 1
ATOM 803 N N . GLY A 1 111 ? 30.656 -20.668 -23.905 1.00 52.91 111 GLY A 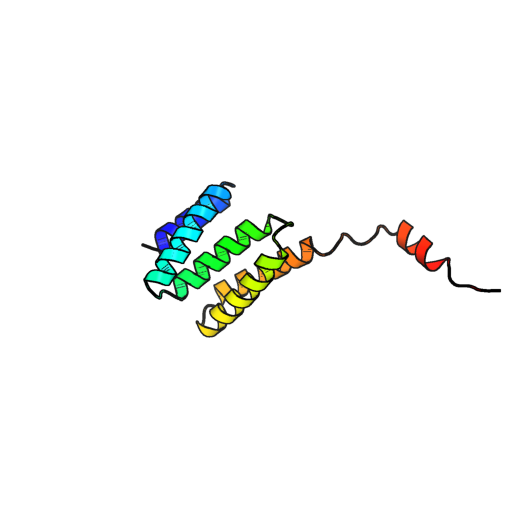N 1
ATOM 804 C CA . GLY A 1 111 ? 31.792 -20.996 -24.773 1.00 52.91 111 GLY A CA 1
ATOM 805 C C . GLY A 1 111 ? 33.183 -20.798 -24.160 1.00 52.91 111 GLY A C 1
ATOM 806 O O . GLY A 1 111 ? 34.167 -21.112 -24.825 1.00 52.91 111 GLY A O 1
ATOM 807 N N . GLU A 1 112 ? 33.291 -20.290 -22.928 1.00 50.94 112 GLU A N 1
ATOM 808 C CA . GLU A 1 112 ? 34.561 -19.788 -22.373 1.00 50.94 112 GLU A CA 1
ATOM 809 C C . GLU A 1 112 ? 35.059 -20.540 -21.121 1.00 50.94 112 GLU A C 1
ATOM 811 O O . GLU A 1 112 ? 35.755 -19.973 -20.287 1.00 50.94 112 GLU A O 1
ATOM 816 N N . GLU A 1 113 ? 34.761 -21.838 -20.993 1.00 51.38 113 GLU A N 1
ATOM 817 C CA . GLU A 1 113 ? 35.411 -22.714 -20.001 1.00 51.38 113 GLU A CA 1
ATOM 818 C C . GLU A 1 113 ? 35.860 -24.047 -20.628 1.00 51.38 113 GLU A C 1
ATOM 820 O O . GLU A 1 113 ? 35.203 -25.078 -20.504 1.00 51.38 113 GLU A O 1
ATOM 825 N N . LEU A 1 114 ? 37.018 -24.044 -21.300 1.00 51.22 114 LEU A N 1
ATOM 826 C CA . LEU A 1 114 ? 37.807 -25.264 -21.510 1.00 51.22 114 LEU A CA 1
ATOM 827 C C . LEU A 1 114 ? 39.314 -24.923 -21.544 1.00 51.22 114 LEU A C 1
ATOM 829 O O . LEU A 1 114 ? 39.802 -24.438 -22.569 1.00 51.22 114 LEU A O 1
ATOM 833 N N . PRO A 1 115 ? 40.080 -25.134 -20.455 1.00 57.81 115 PRO A N 1
ATOM 834 C CA . PRO A 1 115 ? 41.531 -25.007 -20.501 1.00 57.81 115 PRO A CA 1
ATOM 835 C C . PRO A 1 115 ? 42.155 -26.268 -21.122 1.00 57.81 115 PRO A C 1
ATOM 837 O O . PRO A 1 115 ? 41.686 -27.385 -20.895 1.00 57.81 115 PRO A O 1
ATOM 840 N N . ARG A 1 116 ? 43.191 -26.053 -21.942 1.00 54.22 116 ARG A N 1
ATOM 841 C CA . ARG A 1 116 ? 44.037 -27.083 -22.566 1.00 54.22 116 ARG A CA 1
ATOM 842 C C . ARG A 1 116 ? 44.985 -27.739 -21.571 1.00 54.22 116 ARG A C 1
ATOM 844 O O . ARG A 1 116 ? 45.453 -27.016 -20.665 1.00 54.22 116 ARG A O 1
#

Nearest PDB structures (foldseek):
  3q15-assembly1_A-2  TM=8.174E-01  e=5.204E-01  Bacillus subtilis
  4i9e-assembly1_B  TM=9.082E-01  e=1.302E+00  Bacillus subtilis subsp. subtilis str. 168
  8xyv-assembly2_B  TM=4.303E-01  e=5.797E-01  synthetic construct
  8xyv-assembly1_A  TM=3.779E-01  e=6.118E-01  synthetic construct
  5jub-assembly1_B  TM=6.432E-01  e=5.288E+00  Streptococcus thermophilus LMD-9

Mean predicted aligned error: 11.18 Å

Organism: NCBI:txid676789

pLDDT: mean 74.31, std 9.24, range [50.94, 88.06]

Secondary structure (DSSP, 8-state):
-HHHHHHHHHHHHHTT-HHHHHHHHHHHHHHHHHTT-HHHHHHHHHHHHHHHTT-GGGHHHHHHHHHHHHHHHHHTT-HHHHHHHHHHHHHHHHHHSPPPPPHHHHHHTTSS----